Protein AF-A0A815R9S3-F1 (afdb_monomer)

Foldseek 3Di:
DFDFWDFPNDTQRLLGQFPQFWFDDPNQIARGLLLQLLLQQAPDVVLNVCLRPLNTSVSSNVSSVPHRGDPLCQLCSLVSSLVSSLRRLVVDVVSVVSLLVSDLGFIADDPDDPVCRVSSRLSSLLSSLVSNVPPDVSVVSNVVSVVVSNVSSVVRD

InterPro domains:
  IPR012816 NADAR [PF08719] (20-106)
  IPR012816 NADAR [cd15457] (17-129)
  IPR037238 YbiA-like superfamily [G3DSA:1.10.357.40] (8-142)
  IPR037238 YbiA-like superfamily [SSF143990] (16-134)

Radius of gyration: 15.08 Å; Cα contacts (8 Å, |Δi|>4): 248; chains: 1; bounding box: 40×33×40 Å

Organism: NCBI:txid392033

Solvent-accessible surface area (backbone atoms only — not comparable to full-atom values): 8155 Å² total; per-residue (Å²): 112,30,51,45,26,36,33,86,90,39,80,38,65,76,65,16,30,46,43,82,38,61,30,69,59,95,88,43,76,32,42,10,31,32,19,40,41,36,33,70,37,41,73,49,67,69,62,23,54,53,23,59,70,41,66,44,18,67,46,5,48,60,50,48,73,75,58,69,61,45,92,62,41,80,24,40,49,68,58,47,48,39,53,28,45,45,43,34,38,74,61,29,63,71,47,32,53,49,56,60,69,56,65,85,59,69,51,43,45,76,59,38,55,73,69,45,19,52,49,51,18,52,43,50,52,26,46,44,22,70,72,63,59,78,51,70,66,25,56,48,51,28,46,55,49,48,53,52,51,52,50,53,24,65,77,44,106

pLDDT: mean 96.03, std 4.26, range [63.66, 98.75]

Sequence (157 aa):
MGGPADIDGKSHPETDNFLPSKFVINGITYSSAENYFQCAKTTNEADRNMILKSGSGCSAWAAGQRIKIRSDWESIKVDEMYKGNLAKFQQNDDLRNALLSSGNGSIHFTGSTSFWNHWNGLILERIRAELRQNGEEDSRRASEIRVMMEKFSQENK

Nearest PDB structures (foldseek):
  2b3w-assembly1_A  TM=8.272E-01  e=9.434E-06  Escherichia coli
  8bau-assembly1_A  TM=8.565E-01  e=1.433E-04  Phytophthora nicotianae

Structure (mmCIF, N/CA/C/O backbone):
data_AF-A0A815R9S3-F1
#
_entry.id   AF-A0A815R9S3-F1
#
loop_
_atom_site.group_PDB
_atom_site.id
_atom_site.type_symbol
_atom_site.label_atom_id
_atom_site.label_alt_id
_atom_site.label_comp_id
_atom_site.label_asym_id
_atom_site.label_entity_id
_atom_site.label_seq_id
_atom_site.pdbx_PDB_ins_code
_atom_site.Cartn_x
_atom_site.Cartn_y
_atom_site.Cartn_z
_atom_site.occupancy
_atom_site.B_iso_or_equiv
_atom_site.auth_seq_id
_atom_site.auth_comp_id
_atom_site.auth_asym_id
_atom_site.auth_atom_id
_atom_site.pdbx_PDB_model_num
ATOM 1 N N . MET A 1 1 ? 10.340 0.315 4.267 1.00 63.66 1 MET A N 1
ATOM 2 C CA . MET A 1 1 ? 8.940 0.776 4.166 1.00 63.66 1 MET A CA 1
ATOM 3 C C . MET A 1 1 ? 8.044 -0.087 5.042 1.00 63.66 1 MET A C 1
ATOM 5 O O . MET A 1 1 ? 6.920 -0.361 4.656 1.00 63.66 1 MET A O 1
ATOM 9 N N . GLY A 1 2 ? 8.533 -0.566 6.185 1.00 74.94 2 GLY A N 1
ATOM 10 C CA . GLY A 1 2 ? 7.889 -1.659 6.910 1.00 74.94 2 GLY A CA 1
ATOM 11 C C . GLY A 1 2 ? 8.060 -1.528 8.411 1.00 74.94 2 GLY A C 1
ATOM 12 O O . GLY A 1 2 ? 8.474 -0.473 8.899 1.00 74.94 2 GLY A O 1
ATOM 13 N N . GLY A 1 3 ? 7.759 -2.623 9.093 1.00 85.25 3 GLY A N 1
ATOM 14 C CA . GLY A 1 3 ? 7.624 -2.700 10.538 1.00 85.25 3 GLY A CA 1
ATOM 15 C C . GLY A 1 3 ? 6.161 -2.575 10.972 1.00 85.25 3 GLY A C 1
ATOM 16 O O . GLY A 1 3 ? 5.366 -1.941 10.272 1.00 85.25 3 GLY A O 1
ATOM 17 N N . PRO A 1 4 ? 5.791 -3.188 12.106 1.00 94.31 4 PRO A N 1
ATOM 18 C CA . PRO A 1 4 ? 4.462 -3.032 12.674 1.00 94.31 4 PRO A CA 1
ATOM 19 C C . PRO A 1 4 ? 4.216 -1.574 13.063 1.00 94.31 4 PRO A C 1
ATOM 21 O O . PRO A 1 4 ? 5.132 -0.865 13.488 1.00 94.31 4 PRO A O 1
ATOM 24 N N . ALA A 1 5 ? 2.971 -1.142 12.930 1.00 96.56 5 ALA A N 1
ATOM 25 C CA . ALA A 1 5 ? 2.534 0.146 13.424 1.00 96.56 5 ALA A CA 1
ATOM 26 C C . ALA A 1 5 ? 2.273 0.063 14.928 1.00 96.56 5 ALA A C 1
ATOM 28 O O . ALA A 1 5 ? 1.960 -1.005 15.462 1.00 96.56 5 ALA A O 1
ATOM 29 N N . ASP A 1 6 ? 2.382 1.208 15.586 1.00 96.69 6 ASP A N 1
ATOM 30 C CA . ASP A 1 6 ? 1.806 1.446 16.897 1.00 96.69 6 ASP A CA 1
ATOM 31 C C . ASP A 1 6 ? 0.418 2.074 16.732 1.00 96.69 6 ASP A C 1
ATOM 33 O O . ASP A 1 6 ? 0.244 3.018 15.951 1.00 96.69 6 ASP A O 1
ATOM 37 N N . ILE A 1 7 ? -0.564 1.523 17.442 1.00 96.38 7 ILE A N 1
ATOM 38 C CA . ILE A 1 7 ? -1.919 2.062 17.544 1.00 96.38 7 ILE A CA 1
ATOM 39 C C . ILE A 1 7 ? -2.296 2.007 19.023 1.00 96.38 7 ILE A C 1
ATOM 41 O O . ILE A 1 7 ? -2.314 0.935 19.628 1.00 96.38 7 ILE A O 1
ATOM 45 N N . ASP A 1 8 ? -2.540 3.174 19.620 1.00 93.12 8 ASP A N 1
ATOM 46 C CA . ASP A 1 8 ? -2.856 3.326 21.046 1.00 93.12 8 ASP A CA 1
ATOM 47 C C . ASP A 1 8 ? -1.845 2.623 21.987 1.00 93.12 8 ASP A C 1
ATOM 49 O O . ASP A 1 8 ? -2.217 2.026 23.003 1.00 93.12 8 ASP A O 1
ATOM 53 N N . GLY A 1 9 ? -0.547 2.679 21.652 1.00 91.75 9 GLY A N 1
ATOM 54 C CA . GLY A 1 9 ? 0.538 2.102 22.453 1.00 91.75 9 GLY A CA 1
ATOM 55 C C . GLY A 1 9 ? 0.705 0.587 22.304 1.00 91.75 9 GLY A C 1
ATOM 56 O O . GLY A 1 9 ? 1.377 -0.042 23.130 1.00 91.75 9 GLY A O 1
ATOM 57 N N . LYS A 1 10 ? 0.061 -0.025 21.304 1.00 94.62 10 LYS A N 1
ATOM 58 C CA . LYS A 1 10 ? 0.182 -1.452 20.989 1.00 94.62 10 LYS A CA 1
ATOM 59 C C . LYS A 1 10 ? 0.761 -1.647 19.600 1.00 94.62 10 LYS A C 1
ATOM 61 O O . LYS A 1 10 ? 0.385 -0.969 18.653 1.00 94.62 10 LYS A O 1
ATOM 66 N N . SER A 1 11 ? 1.638 -2.640 19.481 1.00 96.00 11 SER A N 1
ATOM 67 C CA . SER A 1 11 ? 2.200 -3.051 18.198 1.00 96.00 11 SER A CA 1
ATOM 68 C C . SER A 1 11 ? 1.226 -3.950 17.434 1.00 96.00 11 SER A C 1
ATOM 70 O O . SER A 1 11 ? 0.701 -4.908 18.001 1.00 96.00 11 SER A O 1
ATOM 72 N N . HIS A 1 12 ? 1.041 -3.660 16.147 1.00 97.12 12 HIS A N 1
ATOM 73 C CA . HIS A 1 12 ? 0.137 -4.364 15.236 1.00 97.12 12 HIS A CA 1
ATOM 74 C C . HIS A 1 12 ? 0.916 -5.010 14.070 1.00 97.12 12 HIS A C 1
ATOM 76 O O . HIS A 1 12 ? 1.200 -4.348 13.073 1.00 97.12 12 HIS A O 1
ATOM 82 N N . PRO A 1 13 ? 1.324 -6.292 14.167 1.00 96.62 13 PRO A N 1
ATOM 83 C CA . PRO A 1 13 ? 2.101 -6.991 13.131 1.00 96.62 13 PRO A CA 1
ATOM 84 C C . PRO A 1 13 ? 1.438 -7.052 11.752 1.00 96.62 13 PRO A C 1
ATOM 86 O O . PRO A 1 13 ? 2.119 -7.012 10.727 1.00 96.62 13 PRO A O 1
ATOM 89 N N . GLU A 1 14 ? 0.109 -7.124 11.711 1.00 97.25 14 GLU A N 1
ATOM 90 C CA . GLU A 1 14 ? -0.705 -7.167 10.498 1.00 97.25 14 GLU A CA 1
ATOM 91 C C . GLU A 1 14 ? -0.494 -5.955 9.589 1.00 97.25 14 GLU A C 1
ATOM 93 O O . GLU A 1 14 ? -0.708 -6.054 8.379 1.00 97.25 14 GLU A O 1
ATOM 98 N N . THR A 1 15 ? -0.032 -4.826 10.129 1.00 97.31 15 THR A N 1
ATOM 99 C CA . THR A 1 15 ? 0.198 -3.593 9.371 1.00 97.31 15 THR A CA 1
ATOM 100 C C . THR A 1 15 ? 1.533 -3.582 8.631 1.00 97.31 15 THR A C 1
ATOM 102 O O . THR A 1 15 ? 1.772 -2.678 7.833 1.00 97.31 15 THR A O 1
ATOM 105 N N . ASP A 1 16 ? 2.418 -4.554 8.868 1.00 97.44 16 ASP A N 1
ATOM 106 C CA . ASP A 1 16 ? 3.721 -4.584 8.209 1.00 97.44 16 ASP A CA 1
ATOM 107 C C . ASP A 1 16 ? 3.575 -4.957 6.724 1.00 97.44 16 ASP A C 1
ATOM 109 O O . ASP A 1 16 ? 3.047 -6.015 6.357 1.00 97.44 16 ASP A O 1
ATOM 113 N N . ASN A 1 17 ? 4.084 -4.094 5.844 1.00 97.44 17 ASN A N 1
ATOM 114 C CA . ASN A 1 17 ? 4.120 -4.311 4.397 1.00 97.44 17 ASN A CA 1
ATOM 115 C C . ASN A 1 17 ? 4.932 -5.561 4.004 1.00 97.44 17 ASN A C 1
ATOM 117 O O . ASN A 1 17 ? 4.706 -6.143 2.939 1.00 97.44 17 ASN A O 1
ATOM 121 N N . PHE A 1 18 ? 5.865 -5.984 4.861 1.00 97.06 18 PHE A N 1
ATOM 122 C CA . PHE A 1 18 ? 6.735 -7.140 4.645 1.00 97.06 18 PHE A CA 1
ATOM 123 C C . PHE A 1 18 ? 6.114 -8.454 5.132 1.00 97.06 18 PHE A C 1
ATOM 125 O O . PHE A 1 18 ? 6.625 -9.520 4.774 1.00 97.06 18 PHE A O 1
ATOM 132 N N . LEU A 1 19 ? 5.014 -8.393 5.894 1.00 96.81 19 LEU A N 1
ATOM 133 C CA . LEU A 1 19 ? 4.328 -9.571 6.415 1.00 96.81 19 LEU A CA 1
ATOM 134 C C . LEU A 1 19 ? 3.858 -10.479 5.261 1.00 96.81 19 LEU A C 1
ATOM 136 O O . LEU A 1 19 ? 3.145 -10.000 4.365 1.00 96.81 19 LEU A O 1
ATOM 140 N N . PRO A 1 20 ? 4.201 -11.783 5.278 1.00 97.31 20 PRO A N 1
ATOM 141 C CA . PRO A 1 20 ? 3.688 -12.743 4.311 1.00 97.31 20 PRO A CA 1
ATOM 142 C C . PRO A 1 20 ? 2.158 -12.744 4.297 1.00 97.31 20 PRO A C 1
ATOM 144 O O . PRO A 1 20 ? 1.509 -13.057 5.289 1.00 97.31 20 PRO A O 1
ATOM 147 N N . SER A 1 21 ? 1.591 -12.359 3.161 1.00 96.81 21 SER A N 1
ATOM 148 C CA . SER A 1 21 ? 0.152 -12.216 2.960 1.00 96.81 21 SER A CA 1
ATOM 149 C C . SER A 1 21 ? -0.138 -12.391 1.478 1.00 96.81 21 SER A C 1
ATOM 151 O O . SER A 1 21 ? 0.214 -11.543 0.659 1.00 96.81 21 SER A O 1
ATOM 153 N N . LYS A 1 22 ? -0.711 -13.542 1.116 1.00 97.81 22 LYS A N 1
ATOM 154 C CA . LYS A 1 22 ? -0.996 -13.845 -0.287 1.00 97.81 22 LYS A CA 1
ATOM 155 C C . LYS A 1 22 ? -2.259 -13.117 -0.724 1.00 97.81 22 LYS A C 1
ATOM 157 O O . LYS A 1 22 ? -3.264 -13.142 -0.021 1.00 97.81 22 LYS A O 1
ATOM 162 N N . PHE A 1 23 ? -2.208 -12.488 -1.887 1.00 98.56 23 PHE A N 1
ATOM 163 C CA . PHE A 1 23 ? -3.366 -11.870 -2.529 1.00 98.56 23 PHE A CA 1
ATOM 164 C C . PHE A 1 23 ? -3.154 -11.809 -4.041 1.00 98.56 23 PHE A C 1
ATOM 166 O O . PHE A 1 23 ? -2.028 -11.923 -4.532 1.00 98.56 23 PHE A O 1
ATOM 173 N N . VAL A 1 24 ? -4.246 -11.632 -4.778 1.00 98.56 24 VAL A N 1
ATOM 174 C CA . VAL A 1 24 ? -4.270 -11.618 -6.239 1.00 98.56 24 VAL A CA 1
ATOM 175 C C . VAL A 1 24 ? -4.679 -10.242 -6.752 1.00 98.56 24 VAL A C 1
ATOM 177 O O . VAL A 1 24 ? -5.697 -9.698 -6.333 1.00 98.56 24 VAL A O 1
ATOM 180 N N . ILE A 1 25 ? -3.917 -9.691 -7.697 1.00 98.12 25 ILE A N 1
ATOM 181 C CA . ILE A 1 25 ? -4.302 -8.506 -8.479 1.00 98.12 25 ILE A CA 1
ATOM 182 C C . ILE A 1 25 ? -4.082 -8.840 -9.953 1.00 98.12 25 ILE A C 1
ATOM 184 O O . ILE A 1 25 ? -3.002 -9.291 -10.331 1.00 98.12 25 ILE A O 1
ATOM 188 N N . ASN A 1 26 ? -5.106 -8.644 -10.790 1.00 96.19 26 ASN A N 1
ATOM 189 C CA . ASN A 1 26 ? -5.061 -8.918 -12.235 1.00 96.19 26 ASN A CA 1
ATOM 190 C C . ASN A 1 26 ? -4.554 -10.335 -12.582 1.00 96.19 26 ASN A C 1
ATOM 192 O O . ASN A 1 26 ? -3.757 -10.514 -13.498 1.00 96.19 26 ASN A O 1
ATOM 196 N N . GLY A 1 27 ? -4.978 -11.342 -11.810 1.00 97.50 27 GLY A N 1
ATOM 197 C CA . GLY A 1 27 ? -4.573 -12.742 -11.994 1.00 97.50 27 GLY A CA 1
ATOM 198 C C . GLY A 1 27 ? -3.159 -13.087 -11.504 1.00 97.50 27 GLY A C 1
ATOM 199 O O . GLY A 1 27 ? -2.767 -14.249 -11.566 1.00 97.50 27 GLY A O 1
ATOM 200 N N . ILE A 1 28 ? -2.398 -12.120 -10.981 1.00 97.75 28 ILE A N 1
ATOM 201 C CA . ILE A 1 28 ? -1.047 -12.331 -10.448 1.00 97.75 28 ILE A CA 1
ATOM 202 C C . ILE A 1 28 ? -1.120 -12.466 -8.928 1.00 97.75 28 ILE A C 1
ATOM 204 O O . ILE A 1 28 ? -1.696 -11.613 -8.258 1.00 97.75 28 ILE A O 1
ATOM 208 N N . THR A 1 29 ? -0.524 -13.530 -8.385 1.00 98.06 29 THR A N 1
ATOM 209 C CA . THR A 1 29 ? -0.433 -13.757 -6.933 1.00 98.06 29 THR A CA 1
ATOM 210 C C . THR A 1 29 ? 0.839 -13.137 -6.370 1.00 98.06 29 THR A C 1
ATOM 212 O O . THR A 1 29 ? 1.935 -13.510 -6.784 1.00 98.06 29 THR A O 1
ATOM 215 N N . TYR A 1 30 ? 0.695 -12.259 -5.385 1.00 98.31 30 TYR A N 1
ATOM 216 C CA . TYR A 1 30 ? 1.796 -11.623 -4.662 1.00 98.31 30 TYR A CA 1
ATOM 217 C C . TYR A 1 30 ? 1.954 -12.249 -3.279 1.00 98.31 30 TYR A C 1
ATOM 219 O O . TYR A 1 30 ? 0.980 -12.731 -2.703 1.00 98.31 30 TYR A O 1
ATOM 227 N N . SER A 1 31 ? 3.177 -12.272 -2.745 1.00 98.00 31 SER A N 1
ATOM 228 C CA . SER A 1 31 ? 3.465 -12.886 -1.437 1.00 98.00 31 SER A CA 1
ATOM 229 C C . SER A 1 31 ? 3.398 -11.921 -0.249 1.00 98.00 31 SER A C 1
ATOM 231 O O . SER A 1 31 ? 3.370 -12.372 0.897 1.00 98.00 31 SER A O 1
ATOM 233 N N . SER A 1 32 ? 3.394 -10.613 -0.508 1.00 98.25 32 SER A N 1
ATOM 234 C CA . SER A 1 32 ? 3.216 -9.536 0.470 1.00 98.25 32 SER A CA 1
ATOM 235 C C . SER A 1 32 ? 2.924 -8.209 -0.242 1.00 98.25 32 SER A C 1
ATOM 237 O O . SER A 1 32 ? 3.103 -8.095 -1.461 1.00 98.25 32 SER A O 1
ATOM 239 N N . ALA A 1 33 ? 2.518 -7.181 0.511 1.00 98.12 33 ALA A N 1
ATOM 240 C CA . ALA A 1 33 ? 2.339 -5.832 -0.035 1.00 98.12 33 ALA A CA 1
ATOM 241 C C . ALA A 1 33 ? 3.656 -5.279 -0.614 1.00 98.12 33 ALA A C 1
ATOM 243 O O . ALA A 1 33 ? 3.663 -4.700 -1.699 1.00 98.12 33 ALA A O 1
ATOM 244 N N . GLU A 1 34 ? 4.787 -5.541 0.047 1.00 98.12 34 GLU A N 1
ATOM 245 C CA . GLU A 1 34 ? 6.116 -5.180 -0.455 1.00 98.12 34 GLU A CA 1
ATOM 246 C C . GLU A 1 34 ? 6.459 -5.896 -1.775 1.00 98.12 34 GLU A C 1
ATOM 248 O O . GLU A 1 34 ? 7.014 -5.285 -2.689 1.00 98.12 34 GLU A O 1
ATOM 253 N N . ASN A 1 35 ? 6.098 -7.178 -1.916 1.00 98.25 35 ASN A N 1
ATOM 254 C CA . ASN A 1 35 ? 6.310 -7.924 -3.157 1.00 98.25 35 ASN A CA 1
ATOM 255 C C . ASN A 1 35 ? 5.543 -7.299 -4.335 1.00 98.25 35 ASN A C 1
ATOM 257 O O . ASN A 1 35 ? 6.130 -7.079 -5.397 1.00 98.25 35 ASN A O 1
ATOM 261 N N . TYR A 1 36 ? 4.275 -6.935 -4.124 1.00 98.50 36 TYR A N 1
ATOM 262 C CA . TYR A 1 36 ? 3.491 -6.172 -5.098 1.00 98.50 36 TYR A CA 1
ATOM 263 C C . TYR A 1 36 ? 4.149 -4.833 -5.434 1.00 98.50 36 TYR A C 1
ATOM 265 O O . TYR A 1 36 ? 4.381 -4.526 -6.605 1.00 98.50 36 TYR A O 1
ATOM 273 N N . PHE A 1 37 ? 4.505 -4.061 -4.409 1.00 98.25 37 PHE A N 1
ATOM 274 C CA . PHE A 1 37 ? 5.055 -2.721 -4.562 1.00 98.25 37 PHE A CA 1
ATOM 275 C C . PHE A 1 37 ? 6.333 -2.704 -5.406 1.00 98.25 37 PHE A C 1
ATOM 277 O O . PHE A 1 37 ? 6.500 -1.868 -6.293 1.00 98.25 37 PHE A O 1
ATOM 284 N N . GLN A 1 38 ? 7.231 -3.660 -5.172 1.00 98.25 38 GLN A N 1
ATOM 285 C CA . GLN A 1 38 ? 8.471 -3.780 -5.934 1.00 98.25 38 GLN A CA 1
ATOM 286 C C . GLN A 1 38 ? 8.212 -4.272 -7.365 1.00 98.25 38 GLN A C 1
ATOM 288 O O . GLN A 1 38 ? 8.866 -3.802 -8.292 1.00 98.25 38 GLN A O 1
ATOM 293 N N . CYS A 1 39 ? 7.213 -5.136 -7.586 1.00 98.06 39 CYS A N 1
ATOM 294 C CA . CYS A 1 39 ? 6.775 -5.497 -8.938 1.00 98.06 39 CYS A CA 1
ATOM 295 C C . CYS A 1 39 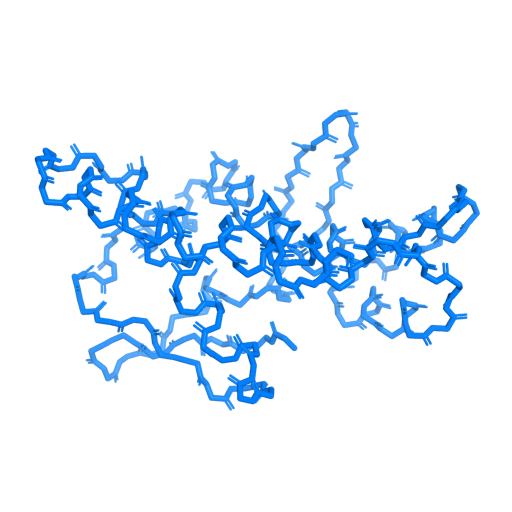? 6.207 -4.288 -9.701 1.00 98.06 39 CYS A C 1
ATOM 297 O O . CYS A 1 39 ? 6.477 -4.137 -10.893 1.00 98.06 39 CYS A O 1
ATOM 299 N N . ALA A 1 40 ? 5.451 -3.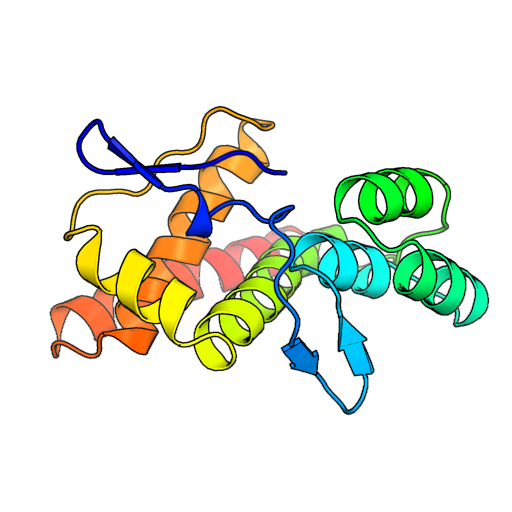410 -9.036 1.00 97.81 40 ALA A N 1
ATOM 300 C CA . ALA A 1 40 ? 4.825 -2.237 -9.652 1.00 97.81 40 ALA A CA 1
ATOM 301 C C . ALA A 1 40 ? 5.841 -1.195 -10.163 1.00 97.81 40 ALA A C 1
ATOM 303 O O . ALA A 1 40 ? 5.549 -0.473 -11.120 1.00 97.81 40 ALA A O 1
ATOM 304 N N . LYS A 1 41 ? 7.052 -1.163 -9.583 1.00 95.81 41 LYS A N 1
ATOM 305 C CA . LYS A 1 41 ? 8.174 -0.306 -10.016 1.00 95.81 41 LYS A CA 1
ATOM 306 C C . LYS A 1 41 ? 8.738 -0.654 -11.384 1.00 95.81 41 LYS A C 1
ATOM 308 O O . LYS A 1 41 ? 9.397 0.181 -11.998 1.00 95.81 41 LYS A O 1
ATOM 313 N N . THR A 1 42 ? 8.564 -1.900 -11.810 1.00 97.44 42 THR A N 1
ATOM 314 C CA . THR A 1 42 ? 9.289 -2.472 -12.948 1.00 97.44 42 THR A CA 1
ATOM 315 C C . THR A 1 42 ? 8.848 -1.871 -14.275 1.00 97.44 42 THR A C 1
ATOM 317 O O . THR A 1 42 ? 7.686 -1.517 -14.468 1.00 97.44 42 THR A O 1
ATOM 320 N N . THR A 1 43 ? 9.793 -1.792 -15.210 1.00 96.88 43 THR A N 1
ATOM 321 C CA . THR A 1 43 ? 9.570 -1.316 -16.587 1.00 96.88 43 THR A CA 1
ATOM 322 C C . THR A 1 43 ? 9.499 -2.449 -17.609 1.00 96.88 43 THR A C 1
ATOM 324 O O . THR A 1 43 ? 9.135 -2.217 -18.757 1.00 96.88 43 THR A O 1
ATOM 327 N N . ASN A 1 44 ? 9.850 -3.671 -17.204 1.00 96.88 44 ASN A N 1
ATOM 328 C CA . ASN A 1 44 ? 9.890 -4.851 -18.058 1.00 96.88 44 ASN A CA 1
ATOM 329 C C . ASN A 1 44 ? 9.465 -6.107 -17.278 1.00 96.88 44 ASN A C 1
ATOM 331 O O . ASN A 1 44 ? 9.474 -6.137 -16.044 1.00 96.88 44 ASN A O 1
ATOM 335 N N . GLU A 1 45 ? 9.093 -7.154 -18.012 1.00 96.06 45 GLU A N 1
ATOM 336 C CA . GLU A 1 45 ? 8.600 -8.404 -17.428 1.00 96.06 45 GLU A CA 1
ATOM 337 C C . GLU A 1 45 ? 9.689 -9.241 -16.754 1.00 96.06 45 GLU A C 1
ATOM 339 O O . GLU A 1 45 ? 9.390 -9.961 -15.803 1.00 96.06 45 GLU A O 1
ATOM 344 N N . ALA A 1 46 ? 10.941 -9.165 -17.213 1.00 97.19 46 ALA A N 1
ATOM 345 C CA . ALA A 1 46 ? 12.034 -9.949 -16.640 1.00 97.19 46 ALA A CA 1
ATOM 346 C C . ALA A 1 46 ? 12.282 -9.550 -15.176 1.00 97.19 46 ALA A C 1
ATOM 348 O O . ALA A 1 46 ? 12.267 -10.410 -14.291 1.00 97.19 46 ALA A O 1
ATOM 349 N N . ASP A 1 47 ? 12.387 -8.247 -14.911 1.00 97.56 47 ASP A N 1
ATOM 350 C CA . ASP A 1 47 ? 12.523 -7.698 -13.560 1.00 97.56 47 ASP A CA 1
ATOM 351 C C . ASP A 1 47 ? 11.294 -8.013 -12.703 1.00 97.56 47 ASP A C 1
ATOM 353 O O . ASP A 1 47 ? 11.420 -8.433 -11.549 1.00 97.56 47 ASP A O 1
ATOM 357 N N . ARG A 1 48 ? 10.091 -7.875 -13.275 1.00 97.50 48 ARG A N 1
ATOM 358 C CA . ARG A 1 48 ? 8.839 -8.211 -12.587 1.00 97.50 48 ARG A CA 1
ATOM 359 C C . ARG A 1 48 ? 8.806 -9.666 -12.153 1.00 97.50 48 ARG A C 1
ATOM 361 O O . ARG A 1 48 ? 8.529 -9.943 -10.992 1.00 97.50 48 ARG A O 1
ATOM 368 N N . ASN A 1 49 ? 9.119 -10.585 -13.058 1.00 97.06 49 ASN A N 1
ATOM 369 C CA . ASN A 1 49 ? 9.122 -12.016 -12.781 1.00 97.06 49 ASN A CA 1
ATOM 370 C C . ASN A 1 49 ? 10.198 -12.398 -11.762 1.00 97.06 49 ASN A C 1
ATOM 372 O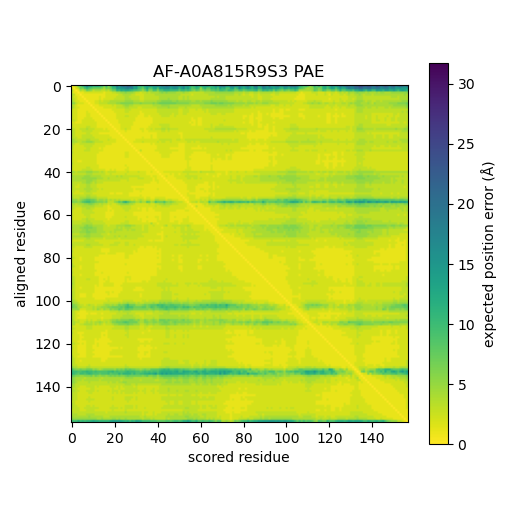 O . ASN A 1 49 ? 9.950 -13.255 -10.913 1.00 97.06 49 ASN A O 1
ATOM 376 N N . MET A 1 50 ? 11.371 -11.760 -11.814 1.00 97.44 50 MET A N 1
ATOM 377 C CA . MET A 1 50 ? 12.423 -11.940 -10.814 1.00 97.44 50 MET A CA 1
ATOM 378 C C . MET A 1 50 ? 11.938 -11.526 -9.416 1.00 97.44 50 MET A C 1
ATOM 380 O O . MET A 1 50 ? 12.071 -12.298 -8.467 1.00 97.44 50 MET A O 1
ATOM 384 N N . ILE A 1 51 ? 11.345 -10.336 -9.283 1.00 97.94 51 ILE A N 1
ATOM 385 C CA . ILE A 1 51 ? 10.850 -9.825 -7.996 1.00 97.94 51 ILE A CA 1
ATOM 386 C C . ILE A 1 51 ? 9.683 -10.672 -7.491 1.00 97.94 51 ILE A C 1
ATOM 388 O O . ILE A 1 51 ? 9.674 -11.073 -6.327 1.00 97.94 51 ILE A O 1
ATOM 392 N N . LEU A 1 52 ? 8.730 -11.005 -8.360 1.00 97.31 52 LEU A N 1
ATOM 393 C CA . LEU A 1 52 ? 7.566 -11.827 -8.029 1.00 97.31 52 LEU A CA 1
ATOM 394 C C . LEU A 1 52 ? 7.982 -13.172 -7.413 1.00 97.31 52 LEU A C 1
ATOM 396 O O . LEU A 1 52 ? 7.409 -13.607 -6.419 1.00 97.31 52 LEU A O 1
ATOM 400 N N . LYS A 1 53 ? 9.040 -13.791 -7.950 1.00 96.94 53 LYS A N 1
ATOM 401 C CA . LYS A 1 53 ? 9.565 -15.094 -7.507 1.00 96.94 53 LYS A CA 1
ATOM 402 C C . LYS A 1 53 ? 10.521 -15.023 -6.311 1.00 96.94 53 LYS A C 1
ATOM 404 O O . LYS A 1 53 ? 11.007 -16.059 -5.870 1.00 96.94 53 LYS A O 1
ATOM 409 N N . SER A 1 54 ? 10.791 -13.840 -5.760 1.00 93.56 54 SER A N 1
ATOM 410 C CA . SER A 1 54 ? 11.769 -13.657 -4.672 1.00 93.56 54 SER A CA 1
ATOM 411 C C . SER A 1 54 ? 11.316 -14.212 -3.307 1.00 93.56 54 SER A C 1
ATOM 413 O O . SER A 1 54 ? 12.115 -14.307 -2.374 1.00 93.56 54 SER A O 1
ATOM 415 N N . GLY A 1 55 ? 10.046 -14.611 -3.182 1.00 85.44 55 GLY A N 1
ATOM 416 C CA . GLY A 1 55 ? 9.491 -15.291 -2.012 1.00 85.44 55 GLY A CA 1
ATOM 417 C C . GLY A 1 55 ? 9.070 -14.333 -0.898 1.00 85.44 55 GLY A C 1
ATOM 418 O O . GLY A 1 55 ? 7.876 -14.178 -0.653 1.00 85.44 55 GLY A O 1
ATOM 419 N N . SER A 1 56 ? 10.029 -13.691 -0.226 1.00 92.00 56 SER A N 1
ATOM 420 C CA . SER A 1 56 ? 9.764 -12.815 0.929 1.00 92.00 56 SER A CA 1
ATOM 421 C C . SER A 1 56 ? 9.683 -11.331 0.555 1.00 92.00 56 SER A C 1
ATOM 423 O O . SER A 1 56 ? 10.275 -10.904 -0.437 1.00 92.00 56 SER A O 1
ATOM 425 N N . GLY A 1 57 ? 9.024 -10.519 1.392 1.00 93.06 57 GLY A N 1
ATOM 426 C CA . GLY A 1 57 ? 9.034 -9.059 1.243 1.00 93.06 57 GLY A CA 1
ATOM 427 C C . GLY A 1 57 ? 10.452 -8.473 1.268 1.00 93.06 57 GLY A C 1
ATOM 428 O O . GLY A 1 57 ? 10.781 -7.620 0.450 1.00 93.06 57 GLY A O 1
ATOM 429 N N . CYS A 1 58 ? 11.331 -8.986 2.136 1.00 95.19 58 CYS A N 1
ATOM 430 C CA . CYS A 1 58 ? 12.727 -8.541 2.223 1.00 95.19 58 CYS A CA 1
ATOM 431 C C . CYS A 1 58 ? 13.504 -8.839 0.936 1.00 95.19 58 CYS A C 1
ATOM 433 O O . CYS A 1 58 ? 14.218 -7.977 0.422 1.00 95.19 58 CYS A O 1
ATOM 435 N N . SER A 1 59 ? 13.329 -10.044 0.390 1.00 96.62 59 SER A N 1
ATOM 436 C CA . SER A 1 59 ? 13.947 -10.450 -0.874 1.00 96.62 59 SER A CA 1
ATOM 437 C C . SER A 1 59 ? 13.418 -9.619 -2.046 1.00 96.62 59 SER A C 1
ATOM 439 O O . SER A 1 59 ? 14.204 -9.193 -2.893 1.00 96.62 59 SER A O 1
ATOM 441 N N . ALA A 1 60 ? 12.113 -9.329 -2.069 1.00 97.19 60 ALA A N 1
ATOM 442 C CA . ALA A 1 60 ? 11.499 -8.478 -3.084 1.00 97.19 60 ALA A CA 1
ATOM 443 C C . ALA A 1 60 ? 12.033 -7.045 -3.014 1.00 97.19 60 ALA A C 1
ATOM 445 O O . ALA A 1 60 ? 12.391 -6.470 -4.043 1.00 97.19 60 ALA A O 1
ATOM 446 N N . TRP A 1 61 ? 12.143 -6.486 -1.804 1.00 96.75 61 TRP A N 1
ATOM 447 C CA . TRP A 1 61 ? 12.720 -5.164 -1.582 1.00 96.75 61 TRP A CA 1
ATOM 448 C C . TRP A 1 61 ? 14.154 -5.089 -2.098 1.00 96.75 61 TRP A C 1
ATOM 450 O O . TRP A 1 61 ? 14.470 -4.177 -2.865 1.00 96.75 61 TRP A O 1
ATOM 460 N N . ALA A 1 62 ? 14.991 -6.068 -1.739 1.00 96.69 62 ALA A N 1
ATOM 461 C CA . ALA A 1 62 ? 16.387 -6.133 -2.158 1.00 96.69 62 ALA A CA 1
ATOM 462 C C . ALA A 1 62 ? 16.532 -6.252 -3.685 1.00 96.69 62 ALA A C 1
ATOM 464 O O . ALA A 1 62 ? 17.352 -5.551 -4.280 1.00 96.69 62 ALA A O 1
ATOM 465 N N . ALA A 1 63 ? 15.718 -7.094 -4.329 1.00 96.44 63 ALA A N 1
ATOM 466 C CA . ALA A 1 63 ? 15.699 -7.233 -5.783 1.00 96.44 63 ALA A CA 1
ATOM 467 C C . ALA A 1 63 ? 15.265 -5.928 -6.472 1.00 96.44 63 ALA A C 1
ATOM 469 O O . ALA A 1 63 ? 15.914 -5.474 -7.413 1.00 96.44 63 ALA A O 1
ATOM 470 N N . GLY A 1 64 ? 14.228 -5.269 -5.951 1.00 96.12 64 GLY A N 1
ATOM 471 C CA . GLY A 1 64 ? 13.714 -4.014 -6.493 1.00 96.12 64 GLY A CA 1
ATOM 472 C C . GLY A 1 64 ? 14.625 -2.793 -6.301 1.00 96.12 64 GLY A C 1
ATOM 473 O O . GLY A 1 64 ? 14.374 -1.757 -6.910 1.00 96.12 64 GLY A O 1
ATOM 474 N N . GLN A 1 65 ? 15.705 -2.892 -5.515 1.00 96.00 65 GLN A N 1
ATOM 475 C CA . GLN A 1 65 ? 16.724 -1.830 -5.447 1.00 96.00 65 GLN A CA 1
ATOM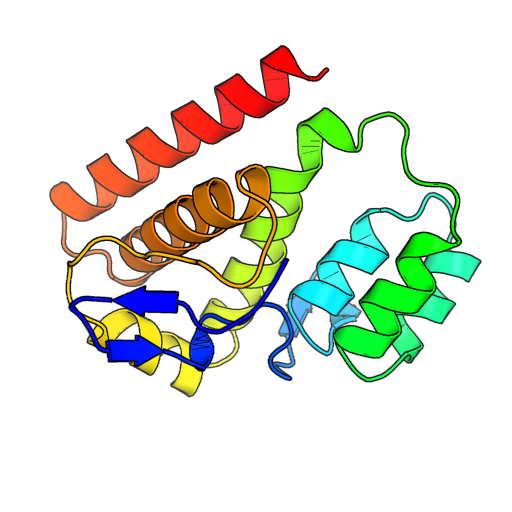 476 C C . GLN A 1 65 ? 17.679 -1.832 -6.650 1.00 96.00 65 GLN A C 1
ATOM 478 O O . GLN A 1 65 ? 18.445 -0.889 -6.823 1.00 96.00 65 GLN A O 1
ATOM 483 N N . ARG A 1 66 ? 17.683 -2.898 -7.461 1.00 93.94 66 ARG A N 1
ATOM 484 C CA . ARG A 1 66 ? 18.675 -3.117 -8.530 1.00 93.94 66 ARG A CA 1
ATOM 485 C C . ARG A 1 66 ? 18.106 -2.965 -9.941 1.00 93.94 66 ARG A C 1
ATOM 487 O O . ARG A 1 66 ? 18.808 -3.246 -10.907 1.00 93.94 66 ARG A O 1
ATOM 494 N N . ILE A 1 67 ? 16.845 -2.561 -10.060 1.00 95.69 67 ILE A N 1
ATOM 495 C CA . ILE A 1 67 ? 16.118 -2.506 -11.332 1.00 95.69 67 ILE A CA 1
ATOM 496 C C . ILE A 1 67 ? 16.012 -1.079 -11.862 1.00 95.69 67 ILE A C 1
ATOM 498 O O . ILE A 1 67 ? 16.102 -0.103 -11.114 1.00 95.69 67 ILE A O 1
ATOM 502 N N . LYS A 1 68 ? 15.721 -0.955 -13.159 1.00 95.88 68 LYS A N 1
ATOM 503 C CA . LYS A 1 68 ? 15.268 0.312 -13.730 1.00 95.88 68 LYS A CA 1
ATOM 504 C C . LYS A 1 68 ? 13.796 0.527 -13.385 1.00 95.88 68 LYS A C 1
ATOM 506 O O . LYS A 1 68 ? 12.929 -0.231 -13.832 1.00 95.88 68 LYS A O 1
ATOM 511 N N . ILE A 1 69 ? 13.526 1.582 -12.622 1.00 97.00 69 ILE A N 1
ATOM 512 C CA . ILE A 1 69 ? 12.169 1.951 -12.221 1.00 97.00 69 ILE A CA 1
ATOM 513 C C . ILE A 1 69 ? 11.483 2.831 -13.270 1.00 97.00 69 ILE A C 1
ATOM 515 O O . ILE A 1 69 ? 12.138 3.454 -14.111 1.00 97.00 69 ILE A O 1
ATOM 519 N N . ARG A 1 70 ? 10.151 2.856 -13.232 1.00 97.19 70 ARG A N 1
ATOM 520 C CA . ARG A 1 70 ? 9.326 3.706 -14.097 1.00 97.19 70 ARG A CA 1
ATOM 521 C C . ARG A 1 70 ? 9.631 5.194 -13.896 1.00 97.19 70 ARG A C 1
ATOM 523 O O . ARG A 1 70 ? 9.954 5.621 -12.792 1.00 97.19 70 ARG A O 1
ATOM 530 N N . SER A 1 71 ? 9.473 5.986 -14.953 1.00 96.94 71 SER A N 1
ATOM 531 C CA . SER A 1 71 ? 9.696 7.438 -14.913 1.00 96.94 71 SER A CA 1
ATOM 532 C C . SER A 1 71 ? 8.644 8.195 -14.100 1.00 96.94 71 SER A C 1
ATOM 5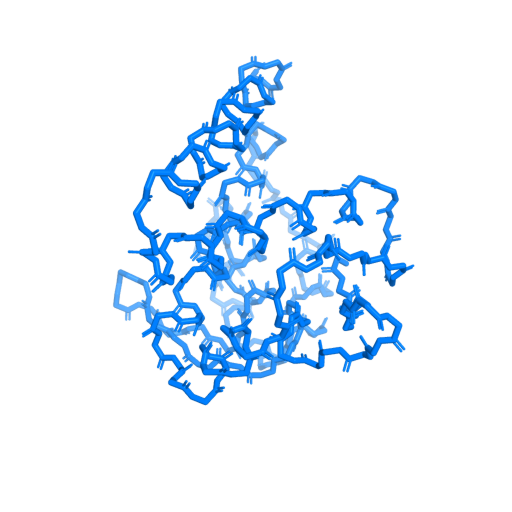34 O O . SER A 1 71 ? 8.957 9.231 -13.534 1.00 96.94 71 SER A O 1
ATOM 536 N N . ASP A 1 72 ? 7.418 7.673 -14.017 1.00 97.25 72 ASP A N 1
ATOM 537 C CA . ASP A 1 72 ? 6.300 8.256 -13.264 1.00 97.25 72 ASP A CA 1
ATOM 538 C C . ASP A 1 72 ? 6.264 7.813 -11.791 1.00 97.25 72 ASP A C 1
ATOM 540 O O . ASP A 1 72 ? 5.331 8.156 -11.062 1.00 97.25 72 ASP A O 1
ATOM 544 N N . TRP A 1 73 ? 7.262 7.040 -11.343 1.00 97.88 73 TRP A N 1
ATOM 545 C CA . TRP A 1 73 ? 7.230 6.318 -10.072 1.00 97.88 73 TRP A CA 1
ATOM 546 C C . TRP A 1 73 ? 6.967 7.212 -8.857 1.00 97.88 73 TRP A C 1
ATOM 548 O O . TRP A 1 73 ? 6.165 6.858 -7.990 1.00 97.88 73 TRP A O 1
ATOM 558 N N . GLU A 1 74 ? 7.601 8.382 -8.801 1.00 97.56 74 GLU A N 1
ATOM 559 C CA . GLU A 1 74 ? 7.453 9.300 -7.670 1.00 97.56 74 GLU A CA 1
ATOM 560 C C . GLU A 1 74 ? 6.008 9.790 -7.501 1.00 97.56 74 GLU A C 1
ATOM 562 O O . GLU A 1 74 ? 5.540 9.882 -6.366 1.00 97.56 74 GLU A O 1
ATOM 567 N N . SER A 1 75 ? 5.273 9.980 -8.603 1.00 97.75 75 SER A N 1
ATOM 568 C CA . SER A 1 75 ? 3.864 10.401 -8.594 1.00 97.75 75 SER A CA 1
ATOM 569 C C . SER A 1 75 ? 2.874 9.297 -8.208 1.00 97.75 75 SER A C 1
ATOM 571 O O . SER A 1 75 ? 1.772 9.599 -7.747 1.00 97.75 75 SER A O 1
ATOM 573 N N . ILE A 1 76 ? 3.234 8.020 -8.388 1.00 98.06 76 ILE A N 1
ATOM 574 C CA . ILE A 1 76 ? 2.303 6.887 -8.219 1.00 98.06 76 ILE A CA 1
ATOM 575 C C . ILE A 1 76 ? 2.620 5.993 -7.021 1.00 98.06 76 ILE A C 1
ATOM 577 O O . ILE A 1 76 ? 1.775 5.198 -6.618 1.00 98.06 76 ILE A O 1
ATOM 581 N N . LYS A 1 77 ? 3.818 6.088 -6.431 1.00 98.12 77 LYS A N 1
ATOM 582 C CA . LYS A 1 77 ? 4.268 5.153 -5.384 1.00 98.12 77 LYS A CA 1
ATOM 583 C C . LYS A 1 77 ? 3.307 5.073 -4.193 1.00 98.12 77 LYS A C 1
ATOM 585 O O . LYS A 1 77 ? 3.075 3.995 -3.664 1.00 98.12 77 LYS A O 1
ATOM 590 N N . VAL A 1 78 ? 2.709 6.184 -3.772 1.00 98.56 78 VAL A N 1
ATOM 591 C CA . VAL A 1 78 ? 1.759 6.184 -2.646 1.00 98.56 78 VAL A CA 1
ATOM 592 C C . VAL A 1 78 ? 0.481 5.413 -3.004 1.00 98.56 78 VAL A C 1
ATOM 594 O O . VAL A 1 78 ? -0.004 4.617 -2.202 1.00 98.56 78 VAL A O 1
ATOM 597 N N . ASP A 1 79 ? -0.019 5.580 -4.229 1.00 98.50 79 ASP A N 1
ATOM 598 C CA . ASP A 1 79 ? -1.194 4.865 -4.732 1.00 98.50 79 ASP A CA 1
ATOM 599 C C . ASP A 1 79 ? -0.924 3.362 -4.914 1.00 98.50 79 ASP A C 1
ATOM 601 O O . ASP A 1 79 ? -1.728 2.527 -4.502 1.00 98.50 79 ASP A O 1
ATOM 605 N N . GLU A 1 80 ? 0.248 2.990 -5.432 1.00 98.50 80 GLU A N 1
ATOM 606 C CA . GLU A 1 80 ? 0.655 1.584 -5.539 1.00 98.50 80 GLU A CA 1
ATOM 607 C C . GLU A 1 80 ? 0.807 0.916 -4.160 1.00 98.50 80 GLU A C 1
ATOM 609 O O . GLU A 1 80 ? 0.385 -0.227 -3.974 1.00 98.50 80 GLU A O 1
ATOM 614 N N . MET A 1 81 ? 1.329 1.626 -3.153 1.00 98.44 81 MET A N 1
ATOM 615 C CA . MET A 1 81 ? 1.383 1.104 -1.781 1.00 98.44 81 MET A CA 1
ATOM 616 C C . MET A 1 81 ? -0.019 0.890 -1.191 1.00 98.44 81 MET A C 1
ATOM 618 O O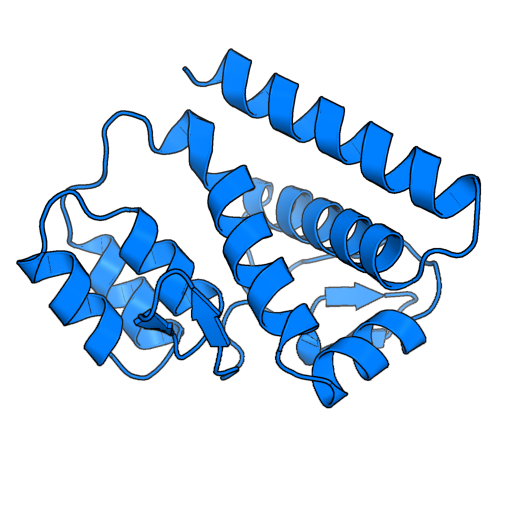 . MET A 1 81 ? -0.267 -0.124 -0.530 1.00 98.44 81 MET A O 1
ATOM 622 N N . TYR A 1 82 ? -0.945 1.816 -1.454 1.00 98.75 82 TYR A N 1
ATOM 623 C CA . TYR A 1 82 ? -2.346 1.683 -1.061 1.00 98.75 82 TYR A CA 1
ATOM 624 C C . TYR A 1 82 ? -3.014 0.478 -1.734 1.00 98.75 82 TYR A C 1
ATOM 626 O O . TYR A 1 82 ? -3.603 -0.341 -1.034 1.00 98.75 82 TYR A O 1
ATOM 634 N N . LYS A 1 83 ? -2.868 0.305 -3.054 1.00 98.75 83 LYS A N 1
ATOM 635 C CA . LYS A 1 83 ? -3.445 -0.832 -3.798 1.00 98.75 83 LYS A CA 1
ATOM 636 C C . LYS A 1 83 ? -2.986 -2.180 -3.244 1.00 98.75 83 LYS A C 1
ATOM 638 O O . LYS A 1 83 ? -3.815 -3.059 -3.008 1.00 98.75 83 LYS A O 1
ATOM 643 N N . GLY A 1 84 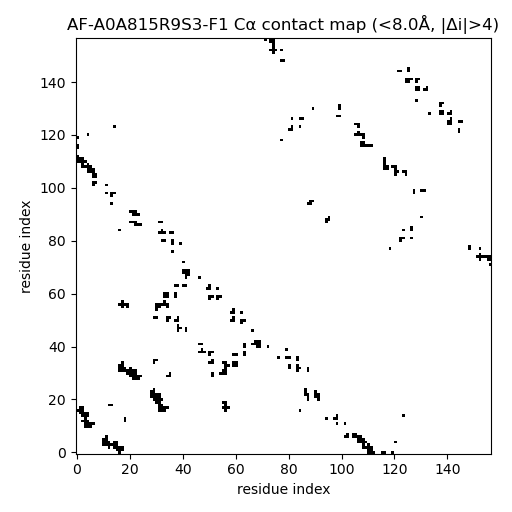? -1.680 -2.333 -3.011 1.00 98.44 84 GLY A N 1
ATOM 644 C CA . GLY A 1 84 ? -1.111 -3.566 -2.465 1.00 98.44 84 GLY A CA 1
ATOM 645 C C . GLY A 1 84 ? -1.640 -3.882 -1.064 1.00 98.44 84 GLY A C 1
ATOM 646 O O . GLY A 1 84 ? -2.047 -5.012 -0.796 1.00 98.44 84 GLY A O 1
ATOM 647 N N . ASN A 1 85 ? -1.696 -2.882 -0.180 1.00 98.62 85 ASN A N 1
ATOM 648 C CA . ASN A 1 85 ? -2.237 -3.071 1.166 1.00 98.62 85 ASN A CA 1
ATOM 649 C C . ASN A 1 85 ? -3.746 -3.316 1.170 1.00 98.62 85 ASN A C 1
ATOM 651 O O . ASN A 1 85 ? -4.213 -4.194 1.892 1.00 98.62 85 ASN A O 1
ATOM 655 N N . LEU A 1 86 ? -4.515 -2.600 0.350 1.00 98.75 86 LEU A N 1
ATOM 656 C CA . LEU A 1 86 ? -5.954 -2.814 0.259 1.00 98.75 86 LEU A CA 1
ATOM 657 C C . LEU A 1 86 ? -6.255 -4.251 -0.178 1.00 98.75 86 LEU A C 1
ATOM 659 O O . LEU A 1 86 ? -7.039 -4.926 0.481 1.00 98.75 86 LEU A O 1
ATOM 663 N N . ALA A 1 87 ? -5.590 -4.751 -1.225 1.00 98.69 87 ALA A N 1
ATOM 664 C CA . ALA A 1 87 ? -5.772 -6.128 -1.682 1.00 98.69 87 ALA A CA 1
ATOM 665 C C . ALA A 1 87 ? -5.372 -7.155 -0.611 1.00 98.69 87 ALA A C 1
ATOM 667 O O . ALA A 1 87 ? -6.095 -8.131 -0.401 1.00 98.69 87 ALA A O 1
ATOM 668 N N . LYS A 1 88 ? -4.269 -6.906 0.111 1.00 98.44 88 LYS A N 1
ATOM 669 C CA . LYS A 1 88 ? -3.856 -7.701 1.276 1.00 98.44 88 LYS A CA 1
ATOM 670 C C . LYS A 1 88 ? -4.990 -7.813 2.298 1.00 98.44 88 LYS A C 1
ATOM 672 O O . LYS A 1 88 ? -5.372 -8.931 2.632 1.00 98.44 88 LYS A O 1
ATOM 677 N N . PHE A 1 89 ? -5.559 -6.701 2.761 1.00 98.69 89 PHE A N 1
ATOM 678 C CA . PHE A 1 89 ? -6.628 -6.731 3.769 1.00 98.69 89 PHE A CA 1
ATOM 679 C C . PHE A 1 89 ? -7.978 -7.207 3.209 1.00 98.69 89 PHE A C 1
ATOM 681 O O . PHE A 1 89 ? -8.753 -7.839 3.916 1.00 98.69 89 PHE A O 1
ATOM 688 N N . GLN A 1 90 ? -8.279 -6.984 1.932 1.00 98.44 90 GLN A N 1
ATOM 689 C CA . GLN A 1 90 ? -9.511 -7.499 1.326 1.00 98.44 90 GLN A CA 1
ATOM 690 C C . GLN A 1 90 ? -9.512 -9.025 1.191 1.00 98.44 90 GLN A C 1
ATOM 692 O O . GLN A 1 90 ? -10.570 -9.634 1.304 1.00 98.44 90 GLN A O 1
ATOM 697 N N . GLN A 1 91 ? -8.349 -9.640 0.963 1.00 98.69 91 GLN A N 1
ATOM 698 C CA . GLN A 1 91 ? -8.238 -11.073 0.655 1.00 98.69 91 GLN A CA 1
ATOM 699 C C . GLN A 1 91 ? -7.702 -11.923 1.817 1.00 98.69 91 GLN A C 1
ATOM 701 O O . GLN A 1 91 ? -7.604 -13.139 1.682 1.00 98.69 91 GLN A O 1
ATOM 706 N N . ASN A 1 92 ? -7.349 -11.306 2.950 1.00 98.62 92 ASN A N 1
ATOM 707 C CA . ASN A 1 92 ? -6.883 -12.000 4.151 1.00 98.62 92 ASN A CA 1
ATOM 708 C C . ASN A 1 92 ? -7.759 -11.590 5.343 1.00 98.62 92 ASN A C 1
ATOM 710 O O . ASN A 1 92 ? -7.497 -10.578 5.997 1.00 98.62 92 ASN A O 1
ATOM 714 N N . ASP A 1 93 ? -8.800 -12.380 5.613 1.00 98.31 93 ASP A N 1
ATOM 715 C CA . ASP A 1 93 ? -9.825 -12.084 6.623 1.00 98.31 93 ASP A CA 1
ATOM 716 C C . ASP A 1 93 ? -9.244 -11.888 8.028 1.00 98.31 93 ASP A C 1
ATOM 718 O O . ASP A 1 93 ? -9.631 -10.949 8.720 1.00 98.31 93 ASP A O 1
ATOM 722 N N . ASP A 1 94 ? -8.263 -12.700 8.424 1.00 98.19 94 ASP A N 1
ATOM 723 C CA . ASP A 1 94 ? -7.614 -12.579 9.734 1.00 98.19 94 ASP A CA 1
ATOM 724 C C . ASP A 1 94 ? -6.903 -11.228 9.894 1.00 98.19 94 ASP A C 1
ATOM 726 O O . ASP A 1 94 ? -7.049 -10.555 10.915 1.00 98.19 94 ASP A O 1
ATOM 730 N N . LEU A 1 95 ? -6.185 -10.785 8.854 1.00 98.56 95 LEU A N 1
ATOM 731 C CA . LEU A 1 95 ? -5.493 -9.494 8.856 1.00 98.56 95 LEU A CA 1
ATOM 732 C C . LEU A 1 95 ? -6.492 -8.338 8.839 1.00 98.56 95 LEU A C 1
ATOM 734 O O . LEU A 1 95 ? -6.288 -7.337 9.526 1.00 98.56 95 LEU A O 1
ATOM 738 N N . ARG A 1 96 ? -7.584 -8.473 8.073 1.00 98.38 96 ARG A N 1
ATOM 739 C CA . A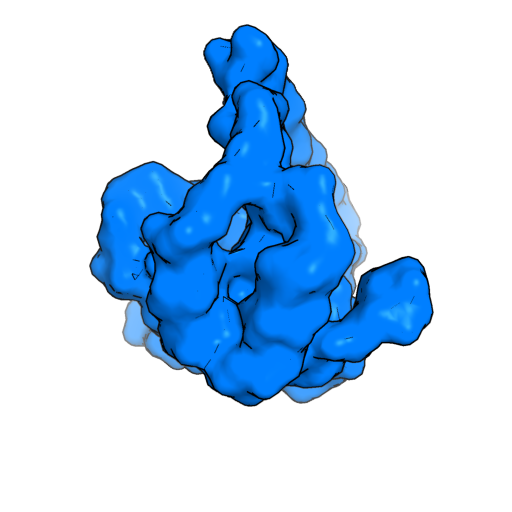RG A 1 96 ? -8.673 -7.489 8.056 1.00 98.38 96 ARG A CA 1
ATOM 740 C C . ARG A 1 96 ? -9.266 -7.319 9.441 1.00 98.38 96 ARG A C 1
ATOM 742 O O . ARG A 1 96 ? -9.371 -6.198 9.923 1.00 98.38 96 ARG A O 1
ATOM 749 N N . ASN A 1 97 ? -9.633 -8.425 10.076 1.00 98.12 97 ASN A N 1
ATOM 750 C CA . ASN A 1 97 ? -10.267 -8.414 11.384 1.00 98.12 97 ASN A CA 1
ATOM 751 C C . ASN A 1 97 ? -9.327 -7.840 12.450 1.00 98.12 97 ASN A C 1
ATOM 753 O O . ASN A 1 97 ? -9.783 -7.063 13.288 1.00 98.12 97 ASN A O 1
ATOM 757 N N . ALA A 1 98 ? -8.027 -8.145 12.382 1.00 97.88 98 ALA A N 1
ATOM 758 C CA . ALA A 1 98 ? -7.018 -7.549 13.255 1.00 97.88 98 ALA A CA 1
ATOM 759 C C . ALA A 1 98 ? -6.944 -6.018 13.091 1.00 97.88 98 ALA A C 1
ATOM 761 O O . ALA A 1 98 ? -7.093 -5.296 14.077 1.00 97.88 98 ALA A O 1
ATOM 762 N N . LEU A 1 99 ? -6.858 -5.516 11.850 1.00 97.62 99 LEU A N 1
ATOM 763 C CA . LEU A 1 99 ? -6.848 -4.074 11.565 1.00 97.62 99 LEU A CA 1
ATOM 764 C C . LEU A 1 99 ? -8.141 -3.375 12.013 1.00 97.62 99 LEU A C 1
ATOM 766 O O . LEU A 1 99 ? -8.102 -2.277 12.561 1.00 97.62 99 LEU A O 1
ATOM 770 N N . LEU A 1 100 ? -9.305 -3.985 11.781 1.00 96.81 100 LEU A N 1
ATOM 771 C CA . LEU A 1 100 ? -10.590 -3.406 12.187 1.00 96.81 100 LEU A CA 1
ATOM 772 C C . LEU A 1 100 ? -10.760 -3.388 13.712 1.00 96.81 100 LEU A C 1
ATOM 774 O O . LEU A 1 100 ? -11.381 -2.470 14.246 1.00 96.81 100 LEU A O 1
ATOM 778 N N . SER A 1 101 ? -10.170 -4.363 14.405 1.00 95.62 101 SER A N 1
ATOM 779 C CA . SER A 1 101 ? -10.184 -4.469 15.869 1.00 95.62 101 SER A CA 1
ATOM 780 C C . SER A 1 101 ? -9.099 -3.627 16.547 1.00 95.62 101 SER A C 1
ATOM 782 O O . SER A 1 101 ? -9.060 -3.559 17.774 1.00 95.62 101 SER A O 1
ATOM 784 N N . SER A 1 102 ? -8.235 -2.958 15.778 1.00 93.94 102 SER A N 1
ATOM 785 C CA . SER A 1 102 ? -7.118 -2.156 16.290 1.00 93.94 102 SER A CA 1
ATOM 786 C C . SER A 1 102 ? -7.550 -0.819 16.917 1.00 93.94 102 SER A C 1
ATOM 788 O O . SER A 1 102 ? -6.705 0.011 17.236 1.00 93.94 102 SER A O 1
ATOM 790 N N . GLY A 1 103 ? -8.856 -0.567 17.036 1.00 88.44 103 GLY A N 1
ATOM 791 C CA . GLY A 1 103 ? -9.412 0.688 17.536 1.00 88.44 103 GLY A CA 1
ATOM 792 C C . GLY A 1 103 ? -9.509 1.793 16.479 1.00 88.44 103 GLY A C 1
ATOM 793 O O . GLY A 1 103 ? -9.493 1.550 15.269 1.00 88.44 103 GLY A O 1
ATOM 794 N N . ASN A 1 104 ? -9.651 3.030 16.961 1.00 86.81 104 ASN A N 1
ATOM 795 C CA . ASN A 1 104 ? -9.845 4.232 16.141 1.00 86.81 104 ASN A CA 1
ATOM 796 C C . ASN A 1 104 ? -8.671 5.215 16.219 1.00 86.81 104 ASN A C 1
ATOM 798 O O . ASN A 1 104 ? -8.687 6.214 15.503 1.00 86.81 104 ASN A O 1
ATOM 802 N N . GLY A 1 105 ? -7.658 4.930 17.044 1.00 90.25 105 GLY A N 1
ATOM 803 C CA . GLY A 1 105 ? -6.468 5.762 17.181 1.00 90.25 105 GLY A CA 1
ATOM 804 C C . GLY A 1 105 ? -5.687 5.912 15.877 1.00 90.25 105 GLY A C 1
ATOM 805 O O . GLY A 1 105 ? -5.809 5.094 14.955 1.00 90.25 105 GLY A O 1
ATOM 806 N N . SER A 1 106 ? -4.893 6.978 15.806 1.00 95.19 106 SER A N 1
ATOM 807 C CA . SER A 1 106 ? -3.965 7.238 14.704 1.00 95.19 106 SER A CA 1
ATOM 808 C C . SER A 1 106 ? -2.969 6.089 14.542 1.00 95.19 106 SER A C 1
ATOM 810 O O . SER A 1 106 ? -2.548 5.481 15.526 1.00 95.19 106 SER A O 1
ATOM 812 N N . ILE A 1 107 ? -2.582 5.796 13.301 1.00 97.19 107 ILE A N 1
ATOM 813 C CA . ILE A 1 107 ? -1.664 4.693 12.995 1.00 97.19 107 ILE A CA 1
ATOM 814 C C . ILE A 1 107 ? -0.253 5.246 12.813 1.00 97.19 107 ILE A C 1
ATOM 816 O O . ILE A 1 107 ? 0.024 5.993 11.871 1.00 97.19 107 ILE A O 1
ATOM 820 N N . HIS A 1 108 ? 0.663 4.861 13.700 1.00 96.88 108 HIS A N 1
ATOM 821 C CA . HIS A 1 108 ? 2.014 5.410 13.739 1.00 96.88 108 HIS A CA 1
ATOM 822 C C . HIS A 1 108 ? 3.068 4.381 13.343 1.00 96.88 108 HIS A C 1
ATOM 824 O O . HIS A 1 108 ? 3.137 3.287 13.887 1.00 96.88 108 HIS A O 1
ATOM 830 N N . PHE A 1 109 ? 3.952 4.756 12.422 1.00 96.12 109 PHE A N 1
ATOM 831 C CA . PHE A 1 109 ? 5.092 3.935 12.019 1.00 96.12 109 PHE A CA 1
ATOM 832 C C . PHE A 1 109 ? 6.404 4.578 12.462 1.00 96.12 109 PHE A C 1
ATOM 834 O O . PHE A 1 109 ? 6.585 5.791 12.350 1.00 96.12 109 PHE A O 1
ATOM 841 N N . THR A 1 110 ? 7.352 3.749 12.893 1.00 93.25 110 THR A N 1
ATOM 842 C CA . THR A 1 110 ? 8.722 4.169 13.242 1.00 93.25 110 THR A CA 1
ATOM 843 C C . THR A 1 110 ? 9.801 3.361 12.513 1.00 93.25 110 THR A C 1
ATOM 845 O O . THR A 1 110 ? 10.953 3.782 12.464 1.00 93.25 110 THR A O 1
ATOM 848 N N . GLY A 1 111 ? 9.437 2.235 11.886 1.00 88.69 111 GLY A N 1
ATOM 849 C CA . GLY A 1 111 ? 10.362 1.298 11.236 1.00 88.69 111 GLY A CA 1
ATOM 850 C C . GLY A 1 111 ? 10.862 1.700 9.842 1.00 88.69 111 GLY A C 1
ATOM 851 O O . GLY A 1 111 ? 11.507 0.900 9.161 1.00 88.69 111 GLY A O 1
ATOM 852 N N . SER A 1 112 ? 10.561 2.911 9.358 1.00 92.25 112 SER A N 1
ATOM 853 C CA . SER A 1 112 ? 10.985 3.366 8.032 1.00 92.25 112 SER A CA 1
ATOM 854 C C . SER A 1 112 ? 11.414 4.839 7.982 1.00 92.25 112 SER A C 1
ATOM 856 O O . SER A 1 112 ? 11.600 5.495 9.001 1.00 92.25 112 SER A O 1
ATOM 858 N N . THR A 1 113 ? 11.637 5.358 6.771 1.00 95.38 113 THR A N 1
ATOM 859 C CA . THR A 1 113 ? 11.937 6.779 6.528 1.00 95.38 113 THR A CA 1
ATOM 860 C C . THR A 1 113 ? 10.749 7.647 6.935 1.00 95.38 113 THR A C 1
ATOM 862 O O . THR A 1 113 ? 9.617 7.195 6.765 1.00 95.38 113 THR A O 1
ATOM 865 N N . SER A 1 114 ? 10.966 8.913 7.301 1.00 96.31 114 SER A N 1
ATOM 866 C CA . SER A 1 114 ? 9.883 9.852 7.647 1.00 96.31 114 SER A CA 1
ATOM 867 C C . SER A 1 114 ? 8.767 9.913 6.596 1.00 96.31 114 SER A C 1
ATOM 869 O O . SER A 1 114 ? 7.594 9.930 6.954 1.00 96.31 114 SER A O 1
ATOM 871 N N . PHE A 1 115 ? 9.123 9.854 5.305 1.00 96.81 115 PHE A N 1
ATOM 872 C CA . PHE A 1 115 ? 8.160 9.787 4.202 1.00 96.81 115 PHE A CA 1
ATOM 873 C C . PHE A 1 115 ? 7.216 8.582 4.329 1.00 96.81 115 PHE A C 1
ATOM 875 O O . PHE A 1 115 ? 5.999 8.739 4.384 1.00 96.81 115 PHE A O 1
ATOM 882 N N . TRP A 1 116 ? 7.775 7.373 4.401 1.00 97.56 116 TRP A N 1
ATOM 883 C CA . TRP A 1 116 ? 6.983 6.146 4.500 1.00 97.56 116 TRP A CA 1
ATOM 884 C C . TRP A 1 116 ? 6.301 5.969 5.850 1.00 97.56 116 TRP A C 1
ATOM 886 O O . TRP A 1 116 ? 5.220 5.399 5.884 1.00 97.56 116 TRP A O 1
ATOM 896 N N . ASN A 1 117 ? 6.869 6.487 6.939 1.00 97.25 117 ASN A N 1
ATOM 897 C CA . ASN A 1 117 ? 6.196 6.462 8.234 1.00 97.25 117 ASN A CA 1
ATOM 898 C C . ASN A 1 117 ? 4.895 7.274 8.192 1.00 97.25 117 ASN A C 1
ATOM 900 O O . ASN A 1 117 ? 3.862 6.814 8.668 1.00 97.25 117 ASN A O 1
ATOM 904 N N . HIS A 1 118 ? 4.941 8.453 7.566 1.00 97.56 118 HIS A N 1
ATOM 905 C CA . HIS A 1 118 ? 3.769 9.296 7.368 1.00 97.56 118 HIS A CA 1
ATOM 906 C C . HIS A 1 118 ? 2.736 8.640 6.439 1.00 97.56 118 HIS A C 1
ATOM 908 O O . HIS A 1 118 ? 1.576 8.478 6.814 1.00 97.56 118 HIS A O 1
ATOM 914 N N . TRP A 1 119 ? 3.157 8.219 5.242 1.00 98.19 119 TRP A N 1
ATOM 915 C CA . TRP A 1 119 ? 2.226 7.685 4.248 1.00 98.19 119 TRP A CA 1
ATOM 916 C C . TRP A 1 119 ? 1.651 6.322 4.612 1.00 98.19 119 TRP A C 1
ATOM 918 O O . TRP A 1 119 ? 0.471 6.105 4.364 1.00 98.19 119 TRP A O 1
ATOM 928 N N . ASN A 1 120 ? 2.419 5.416 5.225 1.00 98.00 120 ASN A N 1
ATOM 929 C CA . ASN A 1 120 ? 1.875 4.124 5.648 1.00 98.00 120 ASN A CA 1
ATOM 930 C C . ASN A 1 120 ? 0.764 4.298 6.695 1.00 98.00 120 ASN A C 1
ATOM 932 O O . ASN A 1 120 ? -0.249 3.609 6.609 1.00 98.00 120 ASN A O 1
ATOM 936 N N . GLY A 1 121 ? 0.921 5.238 7.637 1.00 97.75 121 GLY A N 1
ATOM 937 C CA . GLY A 1 121 ? -0.121 5.562 8.615 1.00 97.75 121 GLY A CA 1
ATOM 938 C C . GLY A 1 121 ? -1.411 6.020 7.935 1.00 97.75 121 GLY A C 1
ATOM 939 O O . GLY A 1 121 ? -2.461 5.408 8.118 1.00 97.75 121 GLY A O 1
ATOM 940 N N . LEU A 1 122 ? -1.314 7.020 7.052 1.00 98.31 122 LEU A N 1
ATOM 941 C CA . LEU A 1 122 ? -2.466 7.523 6.294 1.00 98.31 122 LEU A CA 1
ATOM 942 C C . LEU A 1 122 ? -3.107 6.446 5.407 1.00 98.31 122 LEU A C 1
ATOM 944 O O . LEU A 1 122 ? -4.326 6.311 5.378 1.00 98.31 122 LEU A O 1
ATOM 948 N N . ILE A 1 123 ? -2.305 5.652 4.696 1.00 98.50 123 ILE A N 1
ATOM 949 C CA . ILE A 1 123 ? -2.805 4.572 3.837 1.00 98.50 123 ILE A CA 1
ATOM 950 C C . ILE A 1 123 ? -3.622 3.571 4.655 1.00 98.50 123 ILE A C 1
ATOM 952 O O . ILE A 1 123 ? -4.721 3.203 4.240 1.00 98.50 123 ILE A O 1
ATOM 956 N N . LEU A 1 124 ? -3.119 3.145 5.814 1.00 98.12 124 LEU A N 1
ATOM 957 C CA . LEU A 1 124 ? -3.833 2.186 6.650 1.00 98.12 124 LEU A CA 1
ATOM 958 C C . LEU A 1 124 ? -5.054 2.788 7.329 1.00 98.12 124 LEU A C 1
ATOM 960 O O . LEU A 1 124 ? -6.052 2.091 7.468 1.00 98.12 124 LEU A O 1
ATOM 964 N N . GLU A 1 125 ? -5.031 4.067 7.696 1.00 97.81 125 GLU A N 1
ATOM 965 C CA . GLU A 1 125 ? -6.224 4.744 8.203 1.00 97.81 125 GLU A CA 1
ATOM 966 C C . GLU A 1 125 ? -7.318 4.829 7.140 1.00 97.81 125 GLU A C 1
ATOM 968 O O . GLU A 1 125 ? -8.483 4.566 7.441 1.00 97.81 125 GLU A O 1
ATOM 973 N N . ARG A 1 126 ? -6.945 5.123 5.889 1.00 98.06 126 ARG A N 1
ATOM 974 C CA . ARG A 1 126 ? -7.873 5.099 4.757 1.00 98.06 126 ARG A CA 1
ATOM 975 C C . ARG A 1 126 ? -8.449 3.701 4.545 1.00 98.06 126 ARG A C 1
ATOM 977 O O . ARG A 1 126 ? -9.664 3.568 4.473 1.00 98.06 126 ARG A O 1
ATOM 984 N N . ILE A 1 127 ? -7.601 2.673 4.484 1.00 98.38 127 ILE A N 1
ATOM 985 C CA . ILE A 1 127 ? -8.042 1.281 4.301 1.00 98.38 127 ILE A CA 1
ATOM 986 C C . ILE A 1 127 ? -8.953 0.850 5.454 1.00 98.38 127 ILE A C 1
ATOM 988 O O . ILE A 1 127 ? -10.008 0.267 5.219 1.00 98.38 127 ILE A O 1
ATOM 992 N N . ARG A 1 128 ? -8.581 1.162 6.700 1.00 97.44 128 ARG A N 1
ATOM 993 C CA . ARG A 1 128 ? -9.381 0.846 7.887 1.00 97.44 128 ARG A CA 1
ATOM 994 C C . ARG A 1 128 ? -10.761 1.495 7.799 1.00 97.44 128 ARG A C 1
ATOM 996 O O . ARG A 1 128 ? -11.744 0.801 8.019 1.00 97.44 128 ARG A O 1
ATOM 1003 N N . ALA A 1 129 ? -10.846 2.769 7.415 1.00 96.88 129 ALA A N 1
ATOM 1004 C CA . ALA A 1 129 ? -12.117 3.464 7.221 1.00 96.88 129 ALA A CA 1
ATOM 1005 C C . ALA A 1 129 ? -12.959 2.860 6.074 1.00 96.88 129 ALA A C 1
ATOM 1007 O O . ALA A 1 129 ? -14.144 2.584 6.250 1.00 96.88 129 ALA A O 1
ATOM 1008 N N . GLU A 1 130 ? -12.350 2.588 4.915 1.00 97.06 130 GLU A N 1
ATOM 1009 C CA . GLU A 1 130 ? -13.040 2.018 3.744 1.00 97.06 130 GLU A CA 1
ATOM 1010 C C . GLU A 1 130 ? -13.560 0.588 3.984 1.00 97.06 130 GLU A C 1
ATOM 1012 O O . GLU A 1 130 ? -14.596 0.208 3.433 1.00 97.06 130 GLU A O 1
ATOM 1017 N N . LEU A 1 131 ? -12.860 -0.208 4.798 1.00 96.88 131 LEU A N 1
ATOM 1018 C CA . LEU A 1 131 ? -13.269 -1.573 5.143 1.00 96.88 131 LEU A CA 1
ATOM 1019 C C . LEU A 1 131 ? -14.266 -1.627 6.304 1.00 96.88 131 LEU A C 1
ATOM 1021 O O . LEU A 1 131 ? -15.077 -2.548 6.351 1.00 96.88 131 LEU A O 1
ATOM 1025 N N . ARG A 1 132 ? -14.204 -0.673 7.237 1.00 94.75 132 ARG A N 1
ATOM 1026 C CA . ARG A 1 132 ? -15.080 -0.630 8.413 1.00 94.75 132 ARG A CA 1
ATOM 1027 C C . ARG A 1 132 ? -16.478 -0.113 8.082 1.00 94.75 132 ARG A C 1
ATOM 1029 O O . ARG A 1 132 ? -17.451 -0.694 8.545 1.00 94.75 132 ARG A O 1
ATOM 1036 N N . GLN A 1 133 ? -16.566 0.936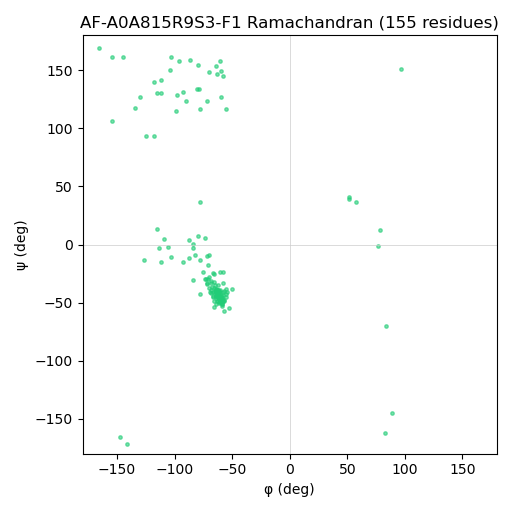 7.262 1.00 87.00 133 GLN A N 1
ATOM 1037 C CA . GLN A 1 133 ? -17.827 1.503 6.766 1.00 87.00 133 GLN A CA 1
ATOM 1038 C C . GLN A 1 133 ? -18.808 1.953 7.870 1.00 87.00 133 GLN A C 1
ATOM 1040 O O . GLN A 1 133 ? -20.023 1.868 7.693 1.00 87.00 133 GLN A O 1
ATOM 1045 N N . ASN A 1 134 ? -18.319 2.504 8.987 1.00 83.81 134 ASN A N 1
ATOM 1046 C CA . ASN A 1 134 ? -19.147 2.965 10.115 1.00 83.81 134 ASN A CA 1
ATOM 1047 C C . ASN A 1 134 ? -19.839 4.331 9.878 1.00 83.81 134 ASN A C 1
ATOM 1049 O O . ASN A 1 134 ? -19.994 5.133 10.798 1.00 83.81 134 ASN A O 1
ATOM 1053 N N . GLY A 1 135 ? -20.282 4.615 8.652 1.00 88.19 135 GLY A N 1
ATOM 1054 C CA . GLY A 1 135 ? -21.048 5.821 8.321 1.00 88.19 135 GLY A CA 1
ATOM 1055 C C . GLY A 1 135 ? -20.200 7.037 7.925 1.00 88.19 135 GLY A C 1
ATOM 1056 O O . GLY A 1 135 ? -19.188 6.917 7.227 1.00 88.19 135 GLY A O 1
ATOM 1057 N N . GLU A 1 136 ? -20.660 8.234 8.299 1.00 91.94 136 GLU A N 1
ATOM 1058 C CA . GLU A 1 136 ? -20.122 9.508 7.793 1.00 91.94 136 GLU A CA 1
ATOM 1059 C C . GLU A 1 136 ? -18.669 9.771 8.206 1.00 91.94 136 GLU A C 1
ATOM 1061 O O . GLU A 1 136 ? -17.904 10.331 7.421 1.00 91.94 136 GLU A O 1
ATOM 1066 N N . GLU A 1 137 ? -18.260 9.348 9.406 1.00 91.06 137 GLU A N 1
ATOM 1067 C CA . GLU A 1 137 ? -16.904 9.582 9.913 1.00 91.06 137 GLU A CA 1
ATOM 1068 C C . GLU A 1 137 ? -15.846 8.863 9.066 1.00 91.06 137 GLU A C 1
ATOM 1070 O O . GLU A 1 137 ? -14.912 9.500 8.573 1.00 91.06 137 GLU A O 1
ATOM 1075 N N . ASP A 1 138 ? -16.030 7.560 8.833 1.00 93.56 138 ASP A N 1
ATOM 1076 C CA . ASP A 1 138 ? -15.134 6.763 7.991 1.00 93.56 138 ASP A CA 1
ATOM 1077 C C . ASP A 1 138 ? -15.143 7.284 6.544 1.00 93.56 138 ASP A C 1
ATOM 1079 O O . ASP A 1 138 ? -14.087 7.446 5.925 1.00 93.56 138 ASP A O 1
ATOM 1083 N N . SER A 1 139 ? -16.325 7.627 6.019 1.00 94.50 139 SER A N 1
ATOM 1084 C CA . SER A 1 139 ? -16.473 8.181 4.666 1.00 94.50 139 SER A CA 1
ATOM 1085 C C . SER A 1 139 ? -15.695 9.489 4.500 1.00 94.50 139 SER A C 1
ATOM 1087 O O . SER A 1 139 ? -14.995 9.685 3.499 1.00 94.50 139 SER A O 1
ATOM 1089 N N . ARG A 1 140 ? -15.768 10.375 5.500 1.00 96.19 140 ARG A N 1
ATOM 1090 C CA . ARG A 1 140 ? -15.022 11.635 5.528 1.00 96.19 140 ARG A CA 1
ATOM 1091 C C . ARG A 1 140 ? -13.522 11.382 5.627 1.00 96.19 140 ARG A C 1
ATOM 1093 O O . ARG A 1 140 ? -12.777 11.927 4.815 1.00 96.19 140 ARG A O 1
ATOM 1100 N N . ARG A 1 141 ? -13.072 10.526 6.553 1.00 95.25 141 ARG A N 1
ATOM 1101 C CA . ARG A 1 141 ? -11.640 10.240 6.748 1.00 95.25 141 ARG A CA 1
ATOM 1102 C C . ARG A 1 141 ? -11.002 9.638 5.497 1.00 95.25 141 ARG A C 1
ATOM 1104 O O . ARG A 1 141 ? -9.940 10.091 5.072 1.00 95.25 141 ARG A O 1
ATOM 1111 N N . ALA A 1 142 ? -11.663 8.661 4.877 1.00 97.06 142 ALA A N 1
ATOM 1112 C CA . ALA A 1 142 ? -11.200 8.062 3.629 1.00 97.06 142 ALA A CA 1
ATOM 1113 C C . ALA A 1 142 ? -11.111 9.098 2.495 1.00 97.06 142 ALA A C 1
ATOM 1115 O O . ALA A 1 142 ? -10.134 9.106 1.741 1.00 97.06 142 ALA A O 1
ATOM 1116 N N . SER A 1 143 ? -12.097 9.996 2.400 1.00 97.69 143 SER A N 1
ATOM 1117 C CA . SER A 1 143 ? -12.127 11.061 1.390 1.00 97.69 143 SER A CA 1
ATOM 1118 C C . SER A 1 143 ? -11.015 12.093 1.595 1.00 97.69 143 SER A C 1
ATOM 1120 O O . SER A 1 143 ? -10.330 12.442 0.637 1.00 97.69 143 SER A O 1
ATOM 1122 N N . GLU A 1 144 ? -10.776 12.538 2.832 1.00 98.19 144 GLU A N 1
ATOM 1123 C CA . GLU A 1 144 ? -9.684 13.462 3.168 1.00 98.19 144 GLU A CA 1
ATOM 1124 C C . GLU A 1 144 ? -8.322 12.901 2.739 1.00 98.19 144 GLU A C 1
ATOM 1126 O O . GLU A 1 144 ? -7.547 13.578 2.061 1.00 98.19 144 GLU A O 1
ATOM 1131 N N . ILE A 1 145 ? -8.041 11.640 3.082 1.00 98.31 145 ILE A N 1
ATOM 1132 C CA . ILE A 1 145 ? -6.766 10.997 2.743 1.00 98.31 145 ILE A CA 1
ATOM 1133 C C . ILE A 1 145 ? -6.645 10.782 1.230 1.00 98.31 145 ILE A C 1
ATOM 1135 O O . ILE A 1 145 ? -5.565 10.963 0.668 1.00 98.31 145 ILE A O 1
ATOM 1139 N N . ARG A 1 146 ? -7.744 10.449 0.542 1.00 98.38 146 ARG A N 1
ATOM 1140 C CA . ARG A 1 146 ? -7.760 10.335 -0.923 1.00 98.38 146 ARG A CA 1
ATOM 1141 C C . ARG A 1 146 ? -7.354 11.649 -1.592 1.00 98.38 146 ARG A C 1
ATOM 1143 O O . ARG A 1 146 ? -6.480 11.629 -2.452 1.00 98.38 146 ARG A O 1
ATOM 1150 N N . VAL A 1 147 ? -7.897 12.780 -1.140 1.00 98.50 147 VAL A N 1
ATOM 1151 C CA . VAL A 1 147 ? -7.517 14.112 -1.644 1.00 98.50 147 VAL A CA 1
ATOM 1152 C C . VAL A 1 147 ? -6.034 14.404 -1.388 1.00 98.50 147 VAL A C 1
ATOM 1154 O O . VAL A 1 147 ? -5.348 14.927 -2.267 1.00 98.50 147 VAL A O 1
ATOM 1157 N N . MET A 1 148 ? -5.497 14.030 -0.220 1.00 98.56 148 MET A N 1
ATOM 1158 C CA . MET A 1 148 ? -4.060 14.171 0.060 1.00 98.56 148 MET A CA 1
ATOM 1159 C C . MET A 1 148 ? -3.201 13.352 -0.914 1.00 98.56 148 MET A C 1
ATOM 1161 O O . MET A 1 148 ? -2.194 13.854 -1.412 1.00 98.56 148 MET A O 1
ATOM 1165 N N . MET A 1 149 ? -3.598 12.110 -1.210 1.00 98.44 149 MET A N 1
ATOM 1166 C CA . MET A 1 149 ? -2.899 11.248 -2.171 1.00 98.44 149 MET A CA 1
ATOM 1167 C C . MET A 1 149 ? -2.962 11.809 -3.599 1.00 98.44 149 MET A C 1
ATOM 1169 O O . MET A 1 149 ? -1.957 11.793 -4.308 1.00 98.44 149 MET A O 1
ATOM 1173 N N . GLU A 1 150 ? -4.116 12.331 -4.018 1.00 98.06 150 GLU A N 1
ATOM 1174 C CA . GLU A 1 150 ? -4.293 12.967 -5.329 1.00 98.06 150 GLU A CA 1
ATOM 1175 C C . GLU A 1 150 ? -3.399 14.200 -5.477 1.00 98.06 150 GLU A C 1
ATOM 1177 O O . GLU A 1 150 ? -2.702 14.340 -6.485 1.00 98.06 150 GLU A O 1
ATOM 1182 N N . LYS A 1 151 ? -3.360 15.054 -4.448 1.00 98.31 151 LYS A N 1
ATOM 1183 C CA . LYS A 1 151 ? -2.474 16.220 -4.403 1.00 98.31 151 LYS A CA 1
ATOM 1184 C C . LYS A 1 151 ? -1.003 15.808 -4.481 1.00 98.31 151 LYS A C 1
ATOM 1186 O O . LYS A 1 151 ? -0.277 16.331 -5.321 1.00 98.31 151 LYS A O 1
ATOM 1191 N N . PHE A 1 152 ? -0.583 14.828 -3.675 1.00 98.19 152 PHE A N 1
ATOM 1192 C CA . PHE A 1 152 ? 0.778 14.289 -3.726 1.00 98.19 152 PHE A CA 1
ATOM 1193 C C . PHE A 1 152 ? 1.138 13.801 -5.133 1.00 98.19 152 PHE A C 1
ATOM 1195 O O . PHE A 1 152 ? 2.209 14.121 -5.644 1.00 98.19 152 PHE A O 1
ATOM 1202 N N . SER A 1 153 ? 0.235 13.062 -5.781 1.00 97.50 153 SER A N 1
ATOM 1203 C CA . SER A 1 153 ? 0.462 12.579 -7.140 1.00 97.50 153 SER A CA 1
ATOM 1204 C C . SER A 1 153 ? 0.661 13.734 -8.121 1.00 97.50 153 SER A C 1
ATOM 1206 O O . SER A 1 153 ? 1.628 13.727 -8.874 1.00 97.50 153 SER A O 1
ATOM 1208 N N . GLN A 1 154 ? -0.202 14.755 -8.084 1.00 97.00 154 GLN A N 1
ATOM 1209 C CA . GLN A 1 154 ? -0.119 15.923 -8.968 1.00 97.00 154 GLN A CA 1
ATOM 1210 C C . GLN A 1 154 ? 1.172 16.729 -8.790 1.00 97.00 154 GLN A C 1
ATOM 1212 O O . GLN A 1 154 ? 1.737 17.180 -9.781 1.00 97.00 154 GLN A O 1
ATOM 1217 N N . GLU A 1 155 ? 1.648 16.886 -7.556 1.00 97.31 155 GLU A N 1
ATOM 1218 C CA . GLU A 1 155 ? 2.875 17.630 -7.240 1.00 97.31 155 GLU A CA 1
ATOM 1219 C C . GLU A 1 155 ? 4.159 16.914 -7.689 1.00 97.31 155 GLU A C 1
ATOM 1221 O O . GLU A 1 155 ? 5.208 17.546 -7.775 1.00 97.31 155 GLU A O 1
ATOM 1226 N N . ASN A 1 156 ? 4.087 15.609 -7.970 1.00 95.19 156 ASN A N 1
ATOM 1227 C CA . ASN A 1 156 ? 5.240 14.770 -8.316 1.00 95.19 156 ASN A CA 1
ATOM 1228 C C . ASN A 1 156 ? 5.177 14.214 -9.754 1.00 95.19 156 ASN A C 1
ATOM 1230 O O . ASN A 1 156 ? 5.910 13.273 -10.066 1.00 95.19 156 ASN A O 1
ATOM 1234 N N . LYS A 1 157 ? 4.276 14.745 -10.595 1.00 87.31 157 LYS A N 1
ATOM 1235 C CA . LYS A 1 157 ? 4.151 14.404 -12.023 1.00 87.31 157 LYS A CA 1
ATOM 1236 C C . LYS A 1 157 ? 5.260 14.994 -12.885 1.00 87.31 157 LYS A C 1
ATOM 1238 O O . LYS A 1 157 ? 5.767 16.085 -12.547 1.00 87.31 157 LYS A O 1
#

Secondary structure (DSSP, 8-state):
--SPEEETTEEEGGG-TTS---EEETTEEESSHHHHHHHHTBSSHHHHHHHHTT-SHHHHHHHHTSSPBPTTHHHHHHHHHHHHHHHHHHH-HHHHHHHHTS-SS--B--SS-HHHHHHHHHHHHHHHHHHH--SHHHHHHHHHHHHHHHHHHHHT-

Mean predicted aligned error: 2.79 Å